Protein AF-A0A0F9IVA6-F1 (afdb_monomer_lite)

Organism: NCBI:txid412755

Sequence (179 aa):
ANTLALDGLGAANTMLDGDIFTVAGTNQVNPVHGGNTGQLRQFVVNANATASAGAIASLPCTPGTSPWAIYSEAAASKYLPYQNVNTIPANDADIVVAGTAGISARMNLAFHKDAFALVMVPLETPASYTWKATVNYKGFSIRVVRYVDGDEDRETIRFDILYAIKTINPTLACRIASA

Secondary structure (DSSP, 8-state):
--SEEE-SPPTT-EEPTT-EEEEEEEEEE-TTT--EEEEEEEEEE-S-EE-BTTBEEEE-EETTSTTS----SSTT-S-GGG--BSSPPPTT--EEESS-TT-----EEEE-TTSEEEEEEPPP--TT-SEEEEEEETTEEEEEEEEEETTTTEEEEEEE-EEEEEES-GGGEEEE---

Radius of gyration: 23.26 Å; chains: 1; bounding box: 64×32×58 Å

InterPro domains:
  IPR024659 Major capsid protein Gp5 [PF11651] (12-172)

Foldseek 3Di:
DQFDKDAQADAFDKDAFFWKKFWPPWFFADLQPQHGPVHTDIKGFHHMFTDHVRMGGGTHIVCRHPPRDAAEPPPPGPDPSRHTTPDPRDPPTDMDIPDDPPDDFDKDKDFDPLFKDKDWDADDDDPPFPDKDWDDDPNWIKIWTWDADPVPRDIDIDIDTDMDMDGPDNVGMDIDGDD

Structure (mmCIF, N/CA/C/O backbone):
data_AF-A0A0F9IVA6-F1
#
_entry.id   AF-A0A0F9IVA6-F1
#
loop_
_atom_site.group_PDB
_atom_site.id
_atom_site.type_symbol
_atom_site.label_atom_id
_atom_site.label_alt_id
_atom_site.label_comp_id
_atom_site.label_asym_id
_atom_site.label_entity_id
_atom_site.label_seq_id
_atom_site.pdbx_PDB_ins_code
_atom_site.Cartn_x
_atom_site.Cartn_y
_atom_site.Cartn_z
_atom_site.occupancy
_atom_site.B_iso_or_equiv
_atom_site.auth_seq_id
_atom_site.auth_comp_id
_atom_site.auth_asym_id
_atom_site.auth_atom_id
_atom_site.pdbx_PDB_model_num
ATOM 1 N N . ALA A 1 1 ? -17.484 8.434 10.278 1.00 49.59 1 ALA A N 1
ATOM 2 C CA . ALA A 1 1 ? -16.256 9.216 10.514 1.00 49.59 1 ALA A CA 1
ATOM 3 C C . ALA A 1 1 ? -15.284 8.917 9.378 1.00 49.59 1 ALA A C 1
ATOM 5 O O . ALA A 1 1 ? -15.204 7.759 8.987 1.00 49.59 1 ALA A O 1
ATOM 6 N N . ASN A 1 2 ? -14.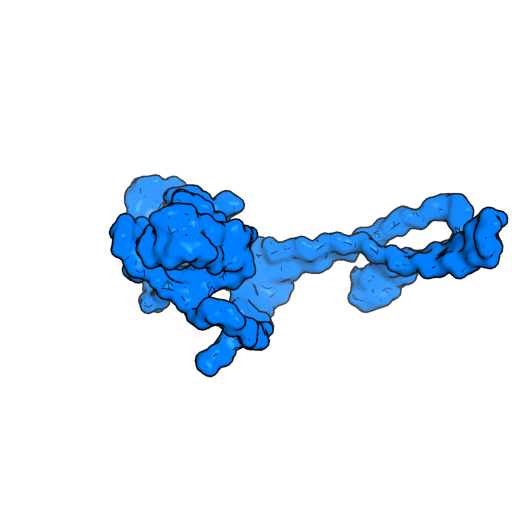637 9.938 8.804 1.00 61.06 2 ASN A N 1
ATOM 7 C CA . ASN A 1 2 ? -13.694 9.774 7.682 1.00 61.06 2 ASN A CA 1
ATOM 8 C C . ASN A 1 2 ? -12.236 9.576 8.146 1.00 61.06 2 ASN A C 1
ATOM 10 O O . ASN A 1 2 ? -11.354 9.427 7.308 1.00 61.06 2 ASN A O 1
ATOM 14 N N . THR A 1 3 ? -12.005 9.603 9.460 1.00 71.38 3 THR A N 1
ATOM 15 C CA . THR A 1 3 ? -10.772 9.252 10.176 1.00 71.38 3 THR A CA 1
ATOM 16 C C . THR A 1 3 ? -11.144 8.914 11.627 1.00 71.38 3 THR A C 1
ATOM 18 O O . THR A 1 3 ? -12.246 9.253 12.073 1.00 71.38 3 THR A O 1
ATOM 21 N N . LEU A 1 4 ? -10.268 8.208 12.346 1.00 87.50 4 LEU A N 1
ATOM 22 C CA . LEU A 1 4 ? -10.419 7.928 13.780 1.00 87.50 4 LEU A CA 1
ATOM 23 C C . LEU A 1 4 ? -9.497 8.851 14.579 1.00 87.50 4 LEU A C 1
ATOM 25 O O . LEU A 1 4 ? -8.360 9.066 14.171 1.00 87.50 4 LEU A O 1
ATOM 29 N N . ALA A 1 5 ? -9.975 9.389 15.698 1.00 91.31 5 ALA A N 1
ATOM 30 C CA . ALA A 1 5 ? -9.133 10.090 16.662 1.00 91.31 5 ALA A CA 1
ATOM 31 C C . ALA A 1 5 ? -8.733 9.109 17.767 1.00 91.31 5 ALA A C 1
ATOM 33 O O . ALA A 1 5 ? -9.567 8.318 18.203 1.00 91.31 5 ALA A O 1
ATOM 34 N N . LEU A 1 6 ? -7.469 9.150 18.181 1.00 91.75 6 LEU A N 1
ATOM 35 C CA . LEU A 1 6 ? -6.943 8.354 19.286 1.00 91.75 6 LEU A CA 1
ATOM 36 C C . LEU A 1 6 ? -6.492 9.279 20.412 1.00 91.75 6 LEU A C 1
ATOM 38 O O . LEU A 1 6 ? -5.868 10.306 20.144 1.00 91.75 6 LEU A O 1
ATOM 42 N N . ASP A 1 7 ? -6.723 8.884 21.654 1.00 90.69 7 ASP A N 1
ATOM 43 C CA . ASP A 1 7 ? -6.156 9.501 22.848 1.00 90.69 7 ASP A CA 1
ATOM 44 C C . ASP A 1 7 ? -5.524 8.432 23.756 1.00 90.69 7 ASP A C 1
ATOM 46 O O . ASP A 1 7 ? -5.328 7.287 23.343 1.00 90.69 7 ASP A O 1
ATOM 50 N N . GLY A 1 8 ? -5.083 8.826 24.953 1.00 87.56 8 GLY A N 1
ATOM 51 C CA . GLY A 1 8 ? -4.477 7.902 25.918 1.00 87.56 8 GLY A CA 1
ATOM 52 C C . GLY A 1 8 ? -3.117 7.330 25.496 1.00 87.56 8 GLY A C 1
ATOM 53 O O . GLY A 1 8 ? -2.584 6.438 26.157 1.00 87.56 8 GLY A O 1
ATOM 54 N N . LEU A 1 9 ? -2.522 7.843 24.416 1.00 86.25 9 LEU A N 1
ATOM 55 C CA . LEU A 1 9 ? -1.192 7.456 23.957 1.00 86.25 9 LEU A CA 1
ATOM 56 C C . LEU A 1 9 ? -0.121 8.149 24.813 1.00 86.25 9 LEU A C 1
ATOM 58 O O . LEU A 1 9 ? -0.298 9.272 25.287 1.00 86.25 9 LEU A O 1
ATOM 62 N N . GLY A 1 10 ? 1.043 7.515 24.968 1.00 84.06 10 GLY A N 1
ATOM 63 C CA . GLY A 1 10 ? 2.226 8.205 25.487 1.00 84.06 10 GLY A CA 1
ATOM 64 C C . GLY A 1 10 ? 2.617 9.376 24.577 1.00 84.06 10 GLY A C 1
ATOM 65 O O . GLY A 1 10 ? 2.453 9.308 23.356 1.00 84.06 10 GLY A O 1
ATOM 66 N N . ALA A 1 11 ? 3.138 10.464 25.152 1.00 80.50 11 ALA A N 1
ATOM 67 C CA . ALA A 1 11 ? 3.625 11.589 24.356 1.00 80.50 11 ALA A CA 1
ATOM 68 C C . ALA A 1 11 ? 4.701 11.117 23.359 1.00 80.50 11 ALA A C 1
ATOM 70 O O . ALA A 1 11 ? 5.596 10.363 23.732 1.00 80.50 11 ALA A O 1
ATOM 71 N N . ALA A 1 12 ? 4.602 11.565 22.102 1.00 86.12 12 ALA A N 1
ATOM 72 C CA . ALA A 1 12 ? 5.467 11.166 20.986 1.00 86.12 12 ALA A CA 1
ATOM 73 C C . ALA A 1 12 ? 5.378 9.689 20.542 1.00 86.12 12 ALA A C 1
ATOM 75 O O . ALA A 1 12 ? 6.112 9.285 19.634 1.00 86.12 12 ALA A O 1
ATOM 76 N N . ASN A 1 13 ? 4.450 8.890 21.085 1.00 90.81 13 ASN A N 1
ATOM 77 C CA . ASN A 1 13 ? 4.164 7.574 20.515 1.00 90.81 13 ASN A CA 1
ATOM 78 C C . ASN A 1 13 ? 3.663 7.732 19.078 1.00 90.81 13 ASN A C 1
ATOM 80 O O . ASN A 1 13 ? 2.865 8.619 18.774 1.00 90.81 13 ASN A O 1
ATOM 84 N N . THR A 1 14 ? 4.145 6.868 18.191 1.00 92.56 14 THR A N 1
ATOM 85 C CA . THR A 1 14 ? 3.841 6.933 16.761 1.00 92.56 14 THR A CA 1
ATOM 86 C C . THR A 1 14 ? 3.207 5.626 16.316 1.00 92.56 14 THR A C 1
ATOM 88 O O . THR A 1 14 ? 3.767 4.564 16.567 1.00 92.56 14 THR A O 1
ATOM 91 N N . MET A 1 15 ? 2.061 5.728 15.648 1.00 93.00 15 MET A N 1
ATOM 92 C CA . MET A 1 15 ? 1.483 4.650 14.848 1.00 93.00 15 MET A CA 1
ATOM 93 C C . MET A 1 15 ? 2.120 4.723 13.463 1.00 93.00 15 MET A C 1
ATOM 95 O O . MET A 1 15 ? 2.093 5.785 12.835 1.00 93.00 15 MET A O 1
ATOM 99 N N . LEU A 1 16 ? 2.731 3.640 13.001 1.00 93.06 16 LEU A N 1
ATOM 100 C CA . LEU A 1 16 ? 3.407 3.576 11.710 1.00 93.06 16 LEU A CA 1
ATOM 101 C C . LEU A 1 16 ? 2.466 3.059 10.620 1.00 93.06 16 LEU A C 1
ATOM 103 O O . LEU A 1 16 ? 1.500 2.344 10.886 1.00 93.06 16 LEU A O 1
ATOM 107 N N . ASP A 1 17 ? 2.759 3.420 9.371 1.00 93.19 17 ASP A N 1
ATOM 108 C CA . ASP A 1 17 ? 2.071 2.852 8.214 1.00 93.19 17 ASP A CA 1
ATOM 109 C C . ASP A 1 17 ? 2.158 1.318 8.223 1.00 93.19 17 ASP A C 1
ATOM 111 O O . ASP A 1 17 ? 3.223 0.727 8.413 1.00 93.19 17 ASP A O 1
ATOM 115 N N . GLY A 1 18 ? 1.012 0.670 8.028 1.00 91.38 18 GLY A N 1
ATOM 116 C CA . GLY A 1 18 ? 0.881 -0.777 8.091 1.00 91.38 18 GLY A CA 1
ATOM 117 C C . GLY A 1 18 ? 0.656 -1.359 9.488 1.00 91.38 18 GLY A C 1
ATOM 118 O O . GLY A 1 18 ? 0.408 -2.569 9.560 1.00 91.38 18 GLY A O 1
ATOM 119 N N . ASP A 1 19 ? 0.670 -0.576 10.571 1.00 92.81 19 ASP A N 1
ATOM 120 C CA . ASP A 1 19 ? 0.267 -1.074 11.893 1.00 92.81 19 ASP A CA 1
ATOM 121 C C . ASP A 1 19 ? -1.197 -1.533 11.867 1.00 92.81 19 ASP A C 1
ATOM 123 O O . ASP A 1 19 ? -2.048 -0.939 11.196 1.00 92.81 19 ASP A O 1
ATOM 127 N N . ILE A 1 20 ? -1.490 -2.630 12.571 1.00 93.12 20 ILE A N 1
ATOM 128 C CA . ILE A 1 20 ? -2.847 -3.178 12.687 1.00 93.12 20 ILE A CA 1
ATOM 129 C C . ILE A 1 20 ? -3.361 -2.896 14.086 1.00 93.12 20 ILE A C 1
ATOM 131 O O . ILE A 1 20 ? -2.663 -3.163 15.057 1.00 93.12 20 ILE A O 1
ATOM 135 N N . PHE A 1 21 ? -4.602 -2.444 14.206 1.00 94.00 21 PHE A N 1
ATOM 136 C CA . PHE A 1 21 ? -5.274 -2.332 15.494 1.00 94.00 21 PHE A CA 1
ATOM 137 C C . PHE A 1 21 ? -6.729 -2.783 15.410 1.00 94.00 21 PHE A C 1
ATOM 139 O O . PHE A 1 21 ? -7.297 -2.948 14.330 1.00 94.00 21 PHE A O 1
ATOM 146 N N . THR A 1 22 ? -7.330 -3.006 16.570 1.00 95.62 22 THR A N 1
ATOM 147 C CA . THR A 1 22 ? -8.749 -3.328 16.731 1.00 95.62 22 THR A CA 1
ATOM 148 C C . THR A 1 22 ? -9.370 -2.369 17.734 1.00 95.62 22 THR A C 1
ATOM 150 O O . THR A 1 22 ? -8.672 -1.871 18.616 1.00 95.62 22 THR A O 1
ATOM 153 N N . VAL A 1 23 ? -10.669 -2.106 17.587 1.00 94.75 23 VAL A N 1
ATOM 154 C CA . VAL A 1 23 ? -11.442 -1.253 18.499 1.00 94.75 23 VAL A CA 1
ATOM 155 C C . VAL A 1 23 ? -12.478 -2.115 19.208 1.00 94.75 23 VAL A C 1
ATOM 157 O O . VAL A 1 23 ? -13.236 -2.827 18.542 1.00 94.75 23 VAL A O 1
ATOM 160 N N . ALA A 1 24 ? -12.540 -2.047 20.536 1.00 94.81 24 ALA A N 1
ATOM 161 C CA . ALA A 1 24 ? -13.487 -2.809 21.338 1.00 94.81 24 ALA A CA 1
ATOM 162 C C . ALA A 1 24 ? -14.939 -2.599 20.870 1.00 94.81 24 ALA A C 1
ATOM 164 O O . ALA A 1 24 ? -15.361 -1.500 20.507 1.00 94.81 24 ALA A O 1
ATOM 165 N N . GLY A 1 25 ? -15.708 -3.690 20.824 1.00 91.69 25 GLY A N 1
ATOM 166 C CA . GLY A 1 25 ? -17.113 -3.681 20.402 1.00 91.69 25 GLY A CA 1
ATOM 167 C C . GLY A 1 25 ? -17.354 -3.503 18.896 1.00 91.69 25 GLY A C 1
ATOM 168 O O . GLY A 1 25 ? -18.484 -3.708 18.455 1.00 91.69 25 GLY A O 1
ATOM 169 N N . THR A 1 26 ? -16.321 -3.189 18.105 1.00 92.81 26 THR A N 1
ATOM 170 C CA . THR A 1 26 ? -16.417 -3.022 16.648 1.00 92.81 26 THR A CA 1
ATOM 171 C C . THR A 1 26 ? -16.006 -4.314 15.948 1.00 92.81 26 THR A C 1
ATOM 173 O O . THR A 1 26 ? -14.829 -4.564 15.690 1.00 92.81 26 THR A O 1
ATOM 176 N N . ASN A 1 27 ? -16.983 -5.154 15.632 1.00 94.19 27 ASN A N 1
ATOM 177 C CA . ASN A 1 27 ? -16.780 -6.431 14.961 1.00 94.19 27 ASN A CA 1
ATOM 178 C C . ASN A 1 27 ? -16.882 -6.314 13.443 1.00 94.19 27 ASN A C 1
ATOM 180 O O . ASN A 1 27 ? -17.626 -5.492 12.906 1.00 94.19 27 ASN A O 1
ATOM 184 N N . GLN A 1 28 ? -16.166 -7.188 12.743 1.00 92.25 28 GLN A N 1
ATOM 185 C CA . GLN A 1 28 ? -16.341 -7.383 11.315 1.00 92.25 28 GLN A CA 1
ATOM 186 C C . GLN A 1 28 ? -17.701 -8.032 11.025 1.00 92.25 28 GLN A C 1
ATOM 188 O O . GLN A 1 28 ? -18.221 -8.837 11.799 1.00 92.25 28 GLN A O 1
ATOM 193 N N . VAL A 1 29 ? -18.271 -7.693 9.872 1.00 91.25 29 VAL A N 1
ATOM 194 C CA . VAL A 1 29 ? -19.479 -8.339 9.354 1.00 91.25 29 VAL A CA 1
ATOM 195 C C . VAL A 1 29 ? -19.186 -9.132 8.094 1.00 91.25 29 VAL A C 1
ATOM 197 O O . VAL A 1 29 ? -18.213 -8.867 7.380 1.00 91.25 29 VAL A O 1
ATOM 200 N N . ASN A 1 30 ? -20.049 -10.102 7.808 1.00 88.44 30 ASN A N 1
ATOM 201 C CA . ASN A 1 30 ? -20.045 -10.771 6.522 1.00 88.44 30 ASN A CA 1
ATOM 202 C C . ASN A 1 30 ? -20.476 -9.775 5.428 1.00 88.44 30 ASN A C 1
ATOM 204 O O . ASN A 1 30 ? -21.575 -9.226 5.518 1.00 88.44 30 ASN A O 1
ATOM 208 N N . PRO A 1 31 ? -19.671 -9.575 4.374 1.00 82.25 31 PRO A N 1
ATOM 209 C CA . PRO A 1 31 ? -19.984 -8.623 3.311 1.00 82.25 31 PRO A CA 1
ATOM 210 C C . PRO A 1 31 ? -21.233 -8.977 2.485 1.00 82.25 31 PRO A C 1
ATOM 212 O O . PRO A 1 31 ? -21.747 -8.112 1.789 1.00 82.25 31 PRO A O 1
ATOM 215 N N . VAL A 1 32 ? -21.724 -10.223 2.531 1.00 84.44 32 VAL A N 1
ATOM 216 C CA . VAL A 1 32 ? -22.913 -10.656 1.772 1.00 84.44 32 VAL A CA 1
ATOM 217 C C . VAL A 1 32 ? -24.205 -10.425 2.553 1.00 84.44 32 VAL A C 1
ATOM 219 O O . VAL A 1 32 ? -25.175 -9.923 1.999 1.00 84.44 32 VAL A O 1
ATOM 222 N N . HIS A 1 33 ? -24.234 -10.814 3.831 1.00 84.44 33 HIS A N 1
ATOM 223 C CA . HIS A 1 33 ? -25.462 -10.816 4.639 1.00 84.44 33 HIS A CA 1
ATOM 224 C C . HIS A 1 33 ? -25.448 -9.827 5.815 1.00 84.44 33 HIS A C 1
ATOM 226 O O . HIS A 1 33 ? -26.400 -9.806 6.588 1.00 84.44 33 HIS A O 1
ATOM 232 N N . GLY A 1 34 ? -24.368 -9.062 6.013 1.00 84.12 34 GLY A N 1
ATOM 233 C CA . GLY A 1 34 ? -24.247 -8.039 7.065 1.00 84.12 34 GLY A CA 1
ATOM 234 C C . GLY A 1 34 ? -24.162 -8.573 8.500 1.00 84.12 34 GLY A C 1
ATOM 235 O O . GLY A 1 34 ? -24.030 -7.805 9.447 1.00 84.12 34 GLY A O 1
ATOM 236 N N . GLY A 1 35 ? -24.204 -9.892 8.690 1.00 88.75 35 GLY A N 1
ATOM 237 C CA . GLY A 1 35 ? -24.201 -10.494 10.020 1.00 88.75 35 GLY A CA 1
ATOM 238 C C . GLY A 1 35 ? -22.823 -10.427 10.670 1.00 88.75 35 GLY A C 1
ATOM 239 O O . GLY A 1 35 ? -21.801 -10.621 10.008 1.00 88.75 35 GLY A O 1
ATOM 240 N N . ASN A 1 36 ? -22.815 -10.168 11.974 1.00 91.38 36 ASN A N 1
ATOM 241 C CA . ASN A 1 36 ? -21.611 -10.125 12.795 1.00 91.38 36 ASN A CA 1
ATOM 242 C C . ASN A 1 36 ? -20.853 -11.466 12.739 1.00 91.38 36 ASN A C 1
ATOM 244 O O . ASN A 1 36 ? -21.448 -12.521 12.954 1.00 91.38 36 ASN A O 1
ATOM 248 N N . THR A 1 37 ? -19.544 -11.426 12.479 1.00 91.75 37 THR A N 1
ATOM 249 C CA . THR A 1 37 ? -18.689 -12.624 12.460 1.00 91.75 37 THR A CA 1
ATOM 250 C C . THR A 1 37 ? -18.208 -13.047 13.851 1.00 91.75 37 THR A C 1
ATOM 252 O O . THR A 1 37 ? -17.627 -14.119 13.995 1.00 91.75 37 THR A O 1
ATOM 255 N N . GLY A 1 38 ? -18.419 -12.213 14.875 1.00 93.19 38 GLY A N 1
ATOM 256 C CA . GLY A 1 38 ? -17.929 -12.427 16.239 1.00 93.19 38 GLY A CA 1
ATOM 257 C C . GLY A 1 38 ? -16.449 -12.081 16.434 1.00 93.19 38 GLY A C 1
ATOM 258 O O . GLY A 1 38 ? -15.926 -12.249 17.531 1.00 93.19 38 GLY A O 1
ATOM 259 N N . GLN A 1 39 ? -15.772 -11.592 15.392 1.00 93.06 39 GLN A N 1
ATOM 260 C CA . GLN A 1 39 ? -14.374 -11.173 15.445 1.00 93.06 39 GLN A CA 1
ATOM 261 C C . GLN A 1 39 ? -14.271 -9.652 15.362 1.00 93.06 39 GLN A C 1
ATOM 263 O O . GLN A 1 39 ? -14.933 -9.032 14.526 1.00 93.06 39 GLN A O 1
ATOM 268 N N . LEU A 1 40 ? -13.397 -9.061 16.182 1.00 95.12 40 LEU A N 1
ATOM 269 C CA . LEU A 1 40 ? -13.094 -7.634 16.105 1.00 95.12 40 LEU A CA 1
ATOM 270 C C . LEU A 1 40 ? -12.561 -7.279 14.716 1.00 95.12 40 LEU A C 1
ATOM 272 O O . LEU A 1 40 ? -11.743 -7.992 14.130 1.00 95.12 40 LEU A O 1
ATOM 276 N N . ARG A 1 41 ? -13.024 -6.148 14.191 1.00 93.12 41 ARG A N 1
ATOM 277 C CA . ARG A 1 41 ? -12.562 -5.614 12.917 1.00 93.12 41 ARG A CA 1
ATOM 278 C C . ARG A 1 41 ? -11.110 -5.167 13.055 1.00 93.12 41 ARG A C 1
ATOM 280 O O . ARG A 1 41 ? -10.791 -4.349 13.913 1.00 93.12 41 ARG A O 1
ATOM 287 N N . GLN A 1 42 ? -10.256 -5.655 12.161 1.00 93.62 42 GLN A N 1
ATOM 288 C CA . GLN A 1 42 ? -8.896 -5.146 12.015 1.00 93.62 42 GLN A CA 1
ATOM 289 C C . GLN A 1 42 ? -8.881 -3.881 11.153 1.00 93.62 42 GLN A C 1
ATOM 291 O O . GLN A 1 42 ? -9.465 -3.841 10.066 1.00 93.62 42 GLN A O 1
ATOM 296 N N . PHE A 1 43 ? -8.183 -2.867 11.647 1.00 93.31 43 PHE A N 1
ATOM 297 C CA . PHE A 1 43 ? -7.904 -1.605 10.979 1.00 93.31 43 PHE A CA 1
ATOM 298 C C . PHE A 1 43 ? -6.420 -1.542 10.644 1.00 93.31 43 PHE A C 1
ATOM 300 O O . PHE A 1 43 ? -5.594 -1.950 11.455 1.00 93.31 43 PHE A O 1
ATOM 307 N N . VAL A 1 44 ? -6.083 -1.032 9.461 1.00 92.75 44 VAL A N 1
ATOM 308 C CA . VAL A 1 44 ? -4.692 -0.852 9.024 1.00 92.75 44 VAL A CA 1
ATOM 309 C C . VAL A 1 44 ? -4.392 0.634 8.921 1.00 92.75 44 VAL A C 1
ATOM 311 O O . VAL A 1 44 ? -5.122 1.349 8.237 1.00 92.75 44 VAL A O 1
ATOM 314 N N . VAL A 1 45 ? -3.339 1.100 9.585 1.00 94.06 45 VAL A N 1
ATOM 315 C CA . VAL A 1 45 ? -2.839 2.475 9.457 1.00 94.06 45 VAL A CA 1
ATOM 316 C C . VAL A 1 45 ? -2.281 2.685 8.048 1.00 94.06 45 VAL A C 1
ATOM 318 O O . VAL A 1 45 ? -1.627 1.794 7.520 1.00 94.06 45 VAL A O 1
ATOM 321 N N . ASN A 1 46 ? -2.564 3.836 7.432 1.00 91.50 46 ASN A N 1
ATOM 322 C CA . ASN A 1 46 ? -2.171 4.153 6.049 1.00 91.50 46 ASN A CA 1
ATOM 323 C C . ASN A 1 46 ? -1.014 5.157 5.930 1.00 91.50 46 ASN A C 1
ATOM 325 O O . ASN A 1 46 ? -0.547 5.423 4.824 1.00 91.50 46 ASN A O 1
ATOM 329 N N . ALA A 1 47 ? -0.639 5.811 7.028 1.00 92.56 47 ALA A N 1
ATOM 330 C CA . ALA A 1 47 ? 0.48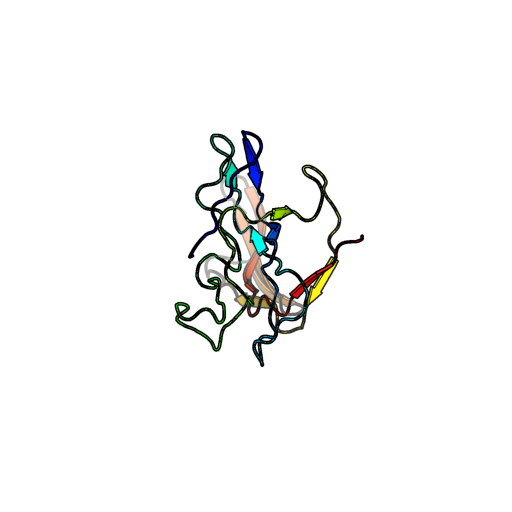3 6.738 7.085 1.00 92.56 47 ALA A CA 1
ATOM 331 C C . ALA A 1 47 ? 0.915 6.933 8.540 1.00 92.56 47 ALA A C 1
ATOM 333 O O . ALA A 1 47 ? 0.085 6.860 9.447 1.00 92.56 47 ALA A O 1
ATOM 334 N N . ASN A 1 48 ? 2.197 7.238 8.746 1.00 94.00 48 ASN A N 1
ATOM 335 C CA . ASN A 1 48 ? 2.736 7.507 10.076 1.00 94.00 48 ASN A CA 1
ATOM 336 C C . ASN A 1 48 ? 1.982 8.663 10.753 1.00 94.00 48 ASN A C 1
ATOM 338 O O . ASN A 1 48 ? 1.823 9.735 10.165 1.00 94.00 48 ASN A O 1
ATOM 342 N N . ALA A 1 49 ? 1.573 8.463 12.003 1.00 93.75 49 ALA A N 1
ATOM 343 C CA . ALA A 1 49 ? 0.899 9.464 12.816 1.00 93.75 49 ALA A CA 1
ATOM 344 C C . ALA A 1 49 ? 1.477 9.466 14.234 1.00 93.75 49 ALA A C 1
ATOM 346 O O . ALA A 1 49 ? 1.442 8.455 14.936 1.00 93.75 49 ALA A O 1
ATOM 347 N N . THR A 1 50 ? 2.005 10.613 14.656 1.00 93.94 50 THR A N 1
ATOM 348 C CA . THR A 1 50 ? 2.620 10.794 15.976 1.00 93.94 50 THR A CA 1
ATOM 349 C C . THR A 1 50 ? 1.667 11.526 16.910 1.00 93.94 50 THR A C 1
ATOM 351 O O . THR A 1 50 ? 1.066 12.533 16.535 1.00 93.94 50 THR A O 1
ATOM 354 N N . ALA A 1 51 ? 1.547 11.031 18.139 1.00 93.75 51 ALA A N 1
ATOM 355 C CA . ALA A 1 51 ? 0.729 11.641 19.170 1.00 93.75 51 ALA A CA 1
ATOM 356 C C . ALA A 1 51 ? 1.310 12.990 19.621 1.00 93.75 51 ALA A C 1
ATOM 358 O O . ALA A 1 51 ? 2.475 13.088 20.017 1.00 93.75 51 ALA A O 1
ATOM 359 N N . SER A 1 52 ? 0.460 14.014 19.635 1.00 92.12 52 SER A N 1
ATOM 360 C CA . SER A 1 52 ? 0.724 15.318 20.241 1.00 92.12 52 SER A CA 1
ATOM 361 C C . SER A 1 52 ? -0.076 15.426 21.533 1.00 92.12 52 SER A C 1
ATOM 363 O O . SER A 1 52 ? -1.282 15.199 21.526 1.00 92.12 52 SER A O 1
ATOM 365 N N . ALA A 1 53 ? 0.588 15.744 22.648 1.00 90.75 53 ALA A N 1
ATOM 366 C CA . ALA A 1 53 ? -0.031 15.774 23.980 1.00 90.75 53 ALA A CA 1
ATOM 367 C C . ALA A 1 53 ? -0.819 14.488 24.331 1.00 90.75 53 ALA A C 1
ATOM 369 O O . ALA A 1 53 ? -1.845 14.540 24.999 1.00 90.75 53 ALA A O 1
ATOM 370 N N . GLY A 1 54 ? -0.335 13.333 23.858 1.00 90.50 54 GLY A N 1
ATOM 371 C CA . GLY A 1 54 ? -0.949 12.024 24.102 1.00 90.50 54 GLY A CA 1
ATOM 372 C C . GLY A 1 54 ? -2.143 11.677 23.207 1.00 90.50 54 GLY A C 1
ATOM 373 O O . GLY A 1 54 ? -2.803 10.669 23.444 1.00 90.50 54 GLY A O 1
ATOM 374 N N . ALA A 1 55 ? -2.408 12.467 22.160 1.00 92.31 55 ALA A N 1
ATOM 375 C CA . ALA A 1 55 ? -3.498 12.216 21.222 1.00 92.31 55 ALA A CA 1
ATOM 376 C C . ALA A 1 55 ? -3.064 12.308 19.751 1.00 92.31 55 ALA A C 1
ATOM 378 O O . ALA A 1 55 ? -2.233 13.133 19.365 1.00 92.31 55 ALA A O 1
ATOM 379 N N . ILE A 1 56 ? -3.678 11.480 18.907 1.00 93.38 56 ILE A N 1
ATOM 380 C CA . ILE A 1 56 ? -3.664 11.591 17.448 1.00 93.38 56 ILE A CA 1
ATOM 381 C C . ILE A 1 56 ? -5.052 12.070 17.030 1.00 93.38 56 ILE A C 1
ATOM 383 O O . ILE A 1 56 ? -6.007 11.300 17.012 1.00 93.38 56 ILE A O 1
ATOM 387 N N . ALA A 1 57 ? -5.168 13.345 16.662 1.00 91.06 57 ALA A N 1
ATOM 388 C CA . ALA A 1 57 ? -6.459 13.946 16.317 1.00 91.06 57 ALA A CA 1
ATOM 389 C C . ALA A 1 57 ? -7.123 13.317 15.077 1.00 91.06 57 ALA A C 1
ATOM 391 O O . ALA A 1 57 ? -8.341 13.361 14.932 1.00 91.06 57 ALA A O 1
ATOM 392 N N . SER A 1 58 ? -6.326 12.764 14.159 1.00 90.50 58 SER A N 1
ATOM 393 C CA . SER A 1 58 ? -6.819 12.161 12.923 1.00 90.50 58 SER A CA 1
ATOM 394 C C . SER A 1 58 ? -5.845 11.098 12.425 1.00 90.50 58 SER A C 1
ATOM 396 O O . SER A 1 58 ? -4.825 11.418 11.817 1.00 90.50 58 SER A O 1
ATOM 398 N N . LEU A 1 59 ? -6.169 9.831 12.671 1.00 92.31 59 LEU A N 1
ATOM 399 C CA . LEU A 1 59 ? -5.420 8.672 12.207 1.00 92.31 59 LEU A CA 1
ATOM 400 C C . LEU A 1 59 ? -5.943 8.221 10.832 1.00 92.31 59 LEU A C 1
ATOM 402 O O . LEU A 1 59 ? -7.097 7.777 10.730 1.00 92.31 59 LEU A O 1
ATOM 406 N N . PRO A 1 60 ? -5.122 8.293 9.769 1.00 91.94 60 PRO A N 1
ATOM 407 C CA . PRO A 1 60 ? -5.472 7.711 8.483 1.00 91.94 60 PRO A CA 1
ATOM 408 C C . PRO A 1 60 ? -5.414 6.184 8.588 1.00 91.94 60 PRO A C 1
ATOM 410 O O . PRO A 1 60 ? -4.352 5.602 8.807 1.00 91.94 60 PRO A O 1
ATOM 413 N N . CYS A 1 61 ? -6.562 5.529 8.434 1.00 91.62 61 CYS A N 1
ATOM 414 C CA . CYS A 1 61 ? -6.667 4.073 8.498 1.00 91.62 61 CYS A CA 1
ATOM 415 C C . CYS A 1 61 ? -7.694 3.513 7.506 1.00 91.62 61 CYS A C 1
ATOM 417 O O . CYS A 1 61 ? -8.549 4.234 6.987 1.00 91.62 61 CYS A O 1
ATOM 419 N N . THR A 1 62 ? -7.595 2.215 7.227 1.00 89.88 62 THR A N 1
ATOM 420 C CA . THR A 1 62 ? -8.508 1.462 6.368 1.00 89.88 62 THR A CA 1
ATOM 421 C C . THR A 1 62 ? -9.142 0.326 7.178 1.00 89.88 62 THR A C 1
ATOM 423 O O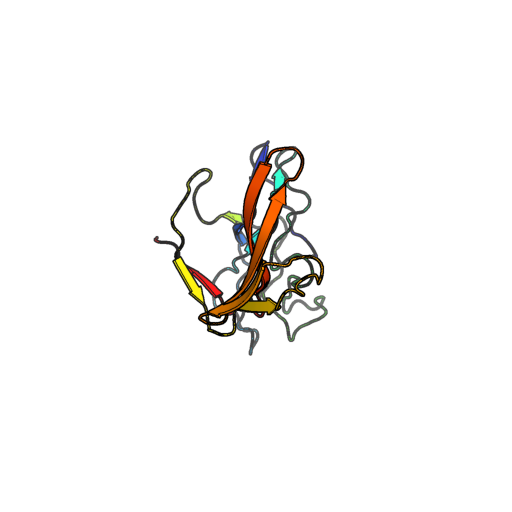 . THR A 1 62 ? -8.402 -0.513 7.697 1.00 89.88 62 THR A O 1
ATOM 426 N N . PRO A 1 63 ? -10.484 0.234 7.258 1.00 86.81 63 PRO A N 1
ATOM 427 C CA . PRO A 1 63 ? -11.461 1.245 6.835 1.00 86.81 63 PRO A CA 1
ATOM 428 C C . PRO A 1 63 ? -11.421 2.493 7.739 1.00 86.81 63 PRO A C 1
ATOM 430 O O . PRO A 1 63 ? -11.159 2.390 8.928 1.00 86.81 63 PRO A O 1
ATOM 433 N N . GLY A 1 64 ? -11.704 3.670 7.193 1.00 83.31 64 GLY A N 1
ATOM 434 C CA . GLY A 1 64 ? -11.610 4.950 7.899 1.00 83.31 64 GLY A CA 1
ATOM 435 C C . GLY A 1 64 ? -11.525 6.094 6.906 1.00 83.31 64 GLY A C 1
ATOM 436 O O . GLY A 1 64 ? -12.426 6.922 6.846 1.00 83.31 64 GLY A O 1
ATOM 437 N N . THR A 1 65 ? -10.498 6.055 6.062 1.00 82.75 65 THR A N 1
ATOM 438 C CA . THR A 1 65 ? -10.177 7.064 5.050 1.00 82.75 65 THR A CA 1
ATOM 439 C C . THR A 1 65 ? -10.767 6.708 3.680 1.00 82.75 65 THR A C 1
ATOM 441 O O . THR A 1 65 ? -10.881 5.537 3.314 1.00 82.75 65 THR A O 1
ATOM 444 N N . SER A 1 66 ? -11.118 7.726 2.885 1.00 71.50 66 SER A N 1
ATOM 445 C CA . SER A 1 66 ? -11.574 7.561 1.494 1.00 71.50 66 SER A CA 1
ATOM 446 C C . SER A 1 66 ? -10.604 6.692 0.666 1.00 71.50 66 SER A C 1
ATOM 448 O O . SER A 1 66 ? -9.393 6.899 0.763 1.00 71.50 66 SER A O 1
ATOM 450 N N . PRO A 1 67 ? -11.093 5.746 -0.166 1.00 71.31 67 PRO A N 1
ATOM 451 C CA . PRO A 1 67 ? -12.501 5.500 -0.512 1.00 71.31 67 PRO A CA 1
ATOM 452 C C . PRO A 1 67 ? -13.251 4.561 0.453 1.00 71.31 67 PRO A C 1
ATOM 454 O O . PRO A 1 67 ? -14.446 4.338 0.275 1.00 71.31 67 PRO A O 1
ATOM 457 N N . TRP A 1 68 ? -12.585 4.009 1.470 1.00 77.81 68 TRP A N 1
ATOM 458 C CA . TRP A 1 68 ? -13.113 2.943 2.326 1.00 77.81 68 TRP A CA 1
ATOM 459 C C . TRP A 1 68 ? -13.528 3.479 3.700 1.00 77.81 68 TRP A C 1
ATOM 461 O O . TRP A 1 68 ? -12.824 3.279 4.687 1.00 77.81 68 TRP A O 1
ATOM 471 N N . ALA A 1 69 ? -14.671 4.161 3.789 1.00 84.19 69 ALA A N 1
ATOM 472 C CA . ALA A 1 69 ? -15.180 4.644 5.076 1.00 84.19 69 ALA A CA 1
ATOM 473 C C . ALA A 1 69 ? -15.705 3.501 5.971 1.00 84.19 69 ALA A C 1
ATOM 475 O O . ALA A 1 69 ? -15.916 2.370 5.528 1.00 84.19 69 ALA A O 1
ATOM 476 N N . ILE A 1 70 ? -15.920 3.797 7.253 1.00 87.12 70 ILE A N 1
ATOM 477 C CA . ILE A 1 70 ? -16.521 2.858 8.211 1.00 87.12 70 ILE A CA 1
ATOM 478 C C . ILE A 1 70 ? -18.044 2.877 8.030 1.00 87.12 70 ILE A C 1
ATOM 480 O O . ILE A 1 70 ? -18.671 3.934 8.150 1.00 87.12 70 ILE A O 1
ATOM 484 N N . TYR A 1 71 ? -18.630 1.712 7.752 1.00 86.12 71 TYR A N 1
ATOM 485 C CA . TYR A 1 71 ? -20.056 1.529 7.490 1.00 86.12 71 TYR A CA 1
ATOM 486 C C . TYR A 1 71 ? -20.639 0.491 8.445 1.00 86.12 71 TYR A C 1
ATOM 488 O O . TYR A 1 71 ? -20.171 -0.649 8.478 1.00 86.12 71 TYR A O 1
ATOM 496 N N . SER A 1 72 ? -21.683 0.871 9.177 1.00 83.94 72 SER A N 1
ATOM 497 C CA . SER A 1 72 ? -22.462 -0.026 10.029 1.00 83.94 72 SER A CA 1
ATOM 498 C C . SER A 1 72 ? -23.944 0.005 9.656 1.00 83.94 72 SER A C 1
ATOM 500 O O . SER A 1 72 ? -24.374 0.852 8.872 1.00 83.94 72 SER A O 1
ATOM 502 N N . GLU A 1 73 ? -24.730 -0.903 10.234 1.00 73.81 73 GLU A N 1
ATOM 503 C CA . GLU A 1 73 ? -26.196 -0.900 10.125 1.00 73.81 73 GLU A CA 1
ATOM 504 C C . GLU A 1 73 ? -26.870 0.254 10.888 1.00 73.81 73 GLU A C 1
ATOM 506 O O . GLU A 1 73 ? -28.088 0.421 10.821 1.00 73.81 73 GLU A O 1
ATOM 511 N N . ALA A 1 74 ? -26.098 1.075 11.610 1.00 66.00 74 ALA A N 1
ATOM 512 C CA . ALA A 1 74 ? -26.637 2.237 12.297 1.00 66.00 74 ALA A CA 1
ATOM 513 C C . ALA A 1 74 ? -27.316 3.179 11.286 1.00 66.00 74 ALA A C 1
ATOM 515 O O . ALA A 1 74 ? -26.747 3.517 10.247 1.00 66.00 74 ALA A O 1
ATOM 516 N N . ALA A 1 75 ? -28.523 3.643 11.623 1.00 53.53 75 ALA A N 1
ATOM 517 C CA . ALA A 1 75 ? -29.464 4.329 10.727 1.00 53.53 75 ALA A CA 1
ATOM 518 C C . ALA A 1 75 ? -28.930 5.584 9.994 1.00 53.53 75 ALA A C 1
ATOM 520 O O . ALA A 1 75 ? -29.584 6.086 9.083 1.00 53.53 75 ALA A O 1
ATOM 521 N N . ALA A 1 76 ? -27.755 6.099 10.369 1.00 57.91 76 ALA A N 1
ATOM 522 C CA . ALA A 1 76 ? -27.120 7.276 9.776 1.00 57.91 76 ALA A CA 1
ATOM 523 C C . ALA A 1 76 ? -26.053 6.958 8.701 1.00 57.91 76 ALA A C 1
ATOM 525 O O . ALA A 1 76 ? -25.541 7.878 8.059 1.00 57.91 76 ALA A O 1
ATOM 526 N N . SER A 1 77 ? -25.684 5.690 8.480 1.00 61.47 77 SER A N 1
ATOM 527 C CA . SER A 1 77 ? -24.694 5.319 7.460 1.00 61.47 77 SER A CA 1
ATOM 528 C C . SER A 1 77 ? -25.346 5.175 6.079 1.00 61.47 77 SER A C 1
ATOM 530 O O . SER A 1 77 ? -26.169 4.300 5.845 1.00 61.47 77 SER A O 1
ATOM 532 N N . LYS A 1 78 ? -24.927 6.020 5.124 1.00 59.03 78 LYS A N 1
ATOM 533 C CA . LYS A 1 78 ? -25.470 6.134 3.750 1.00 59.03 78 LYS A CA 1
ATOM 534 C C . LYS A 1 78 ? -25.482 4.823 2.928 1.00 59.03 78 LYS A C 1
ATOM 536 O O . LYS A 1 78 ? -26.126 4.788 1.883 1.00 59.03 78 LYS A O 1
ATOM 541 N N . TYR A 1 79 ? -24.789 3.762 3.359 1.00 67.19 79 TYR A N 1
ATOM 542 C CA . TYR A 1 79 ? -24.576 2.555 2.555 1.00 67.19 79 TYR A CA 1
ATOM 543 C C . TYR A 1 79 ? -24.651 1.238 3.350 1.00 67.19 79 TYR A C 1
ATOM 545 O O . TYR A 1 79 ? -23.629 0.619 3.643 1.00 67.19 79 TYR A O 1
ATOM 553 N N . LEU A 1 80 ? -25.872 0.764 3.612 1.00 68.75 80 LEU A N 1
ATOM 554 C CA . LEU A 1 80 ? -26.136 -0.584 4.145 1.00 68.75 80 LEU A CA 1
ATOM 555 C C . LEU A 1 80 ? -25.532 -1.727 3.291 1.00 68.75 80 LEU A C 1
ATOM 557 O O . LEU A 1 80 ? -24.948 -2.635 3.874 1.00 68.75 80 LEU A O 1
ATOM 561 N N . PRO A 1 81 ? -25.561 -1.698 1.938 1.00 75.31 81 PRO A N 1
ATOM 562 C CA . PRO A 1 81 ? -24.977 -2.779 1.129 1.00 75.31 81 PRO A CA 1
ATOM 563 C C . PRO A 1 81 ? -23.450 -2.915 1.229 1.00 75.31 81 PRO A C 1
ATOM 565 O O . PRO A 1 81 ? -22.901 -3.922 0.797 1.00 75.31 81 PRO A O 1
ATOM 568 N N . TYR A 1 82 ? -22.756 -1.904 1.765 1.00 80.12 82 TYR A N 1
ATOM 569 C CA . TYR A 1 82 ? -21.297 -1.896 1.927 1.00 80.12 82 TYR A CA 1
ATOM 570 C C . TYR A 1 82 ? -20.882 -1.948 3.402 1.00 80.12 82 TYR A C 1
ATOM 572 O O . TYR A 1 82 ? -19.772 -1.533 3.749 1.00 80.12 82 TYR A O 1
ATOM 580 N N . GLN A 1 83 ? -21.772 -2.438 4.271 1.00 86.31 83 GLN A N 1
ATOM 581 C CA . GLN A 1 83 ? -21.507 -2.591 5.693 1.00 86.31 83 GLN A CA 1
ATOM 582 C C . GLN A 1 83 ? -20.213 -3.375 5.921 1.00 86.31 83 GLN A C 1
ATOM 584 O O . GLN A 1 83 ? -19.978 -4.432 5.334 1.00 86.31 83 GLN A O 1
ATOM 589 N N . ASN A 1 84 ? -19.355 -2.837 6.781 1.00 87.56 84 ASN A N 1
ATOM 590 C CA . ASN A 1 84 ? -18.059 -3.422 7.083 1.00 87.56 84 ASN A CA 1
ATOM 591 C C . ASN A 1 84 ? -17.851 -3.643 8.590 1.00 87.56 84 ASN A C 1
ATOM 593 O O . ASN A 1 84 ? -17.055 -4.499 8.984 1.00 87.56 84 ASN A O 1
ATOM 597 N N . VAL A 1 85 ? -18.645 -2.999 9.437 1.00 90.44 85 VAL A N 1
ATOM 598 C CA . VAL A 1 85 ? -18.665 -3.248 10.878 1.00 90.44 85 VAL A CA 1
ATOM 599 C C . VAL A 1 85 ? -20.095 -3.406 11.394 1.00 90.44 85 VAL A C 1
ATOM 601 O O . VAL A 1 85 ? -21.044 -2.930 10.774 1.00 90.44 85 VAL A O 1
ATOM 604 N N . ASN A 1 86 ? -20.281 -4.100 12.515 1.00 89.56 86 ASN A N 1
ATOM 605 C CA . ASN A 1 86 ? -21.599 -4.242 13.150 1.00 89.56 86 ASN A CA 1
ATOM 606 C C . ASN A 1 86 ? -22.064 -2.903 13.748 1.00 89.56 86 ASN A C 1
ATOM 608 O O . ASN A 1 86 ? -23.197 -2.486 13.557 1.00 89.56 86 ASN A O 1
ATOM 612 N N . THR A 1 87 ? -21.160 -2.191 14.412 1.00 88.50 87 THR A N 1
ATOM 613 C CA . THR A 1 87 ? -21.394 -0.908 15.072 1.00 88.50 87 THR A CA 1
ATOM 614 C C . THR A 1 87 ? -20.266 0.051 14.719 1.00 88.50 87 THR A C 1
ATOM 616 O O . THR A 1 87 ? -19.162 -0.366 14.373 1.00 88.50 87 THR A O 1
ATOM 619 N N . ILE A 1 88 ? -20.539 1.356 14.754 1.00 87.94 88 ILE A N 1
ATOM 620 C CA . ILE A 1 88 ? -19.458 2.339 14.622 1.00 87.94 88 ILE A CA 1
ATOM 621 C C . ILE A 1 88 ? -18.591 2.319 15.892 1.00 87.94 88 ILE A C 1
ATOM 623 O O . ILE A 1 88 ? -19.152 2.131 16.975 1.00 87.94 88 ILE A O 1
ATOM 627 N N . PRO A 1 89 ? -17.267 2.548 15.783 1.00 90.06 89 PRO A N 1
ATOM 628 C CA . PRO A 1 89 ? -16.410 2.805 16.938 1.00 90.06 89 PRO A CA 1
ATOM 629 C C . PRO A 1 89 ? -17.030 3.849 17.871 1.00 90.06 89 PRO A C 1
ATOM 631 O O . PRO A 1 89 ? -17.370 4.949 17.427 1.00 90.06 89 PRO A O 1
ATOM 634 N N . ALA A 1 90 ? -17.223 3.483 19.138 1.00 89.38 90 ALA A N 1
ATOM 635 C CA . ALA A 1 90 ? -17.745 4.385 20.158 1.00 89.38 90 ALA A CA 1
ATOM 636 C C . ALA A 1 90 ? -16.654 5.356 20.637 1.00 89.38 90 ALA A C 1
ATOM 638 O O . ALA A 1 90 ? -15.463 5.091 20.472 1.00 89.38 90 ALA A O 1
ATOM 639 N N . ASN A 1 91 ? -17.069 6.471 21.244 1.00 88.75 91 ASN A N 1
ATOM 640 C CA . ASN A 1 91 ? -16.136 7.325 21.975 1.00 88.75 91 ASN A CA 1
ATOM 641 C C . ASN A 1 91 ? -15.542 6.550 23.160 1.00 88.75 91 ASN A C 1
ATOM 643 O O . ASN A 1 91 ? -16.253 5.742 23.758 1.00 88.75 91 ASN A O 1
ATOM 647 N N . ASP A 1 92 ? -14.271 6.801 23.477 1.00 89.31 92 ASP A N 1
ATOM 648 C CA . ASP A 1 92 ? -13.538 6.166 24.586 1.00 89.31 92 ASP A CA 1
ATOM 649 C C . ASP A 1 92 ? -13.487 4.623 24.519 1.00 89.31 92 ASP A C 1
ATOM 651 O O . ASP A 1 92 ? -13.321 3.948 25.534 1.00 89.31 92 ASP A O 1
ATOM 655 N N . ALA A 1 93 ? -13.661 4.034 23.329 1.00 92.75 93 ALA A N 1
ATOM 656 C CA . ALA A 1 93 ? -13.540 2.593 23.144 1.00 92.75 93 ALA A CA 1
ATOM 657 C C . ALA A 1 93 ? -12.067 2.157 23.153 1.00 92.75 93 ALA A C 1
ATOM 659 O O . ALA A 1 93 ? -11.251 2.702 22.407 1.00 92.75 93 ALA A O 1
ATOM 660 N N . ASP A 1 94 ? -11.754 1.120 23.934 1.00 93.81 94 ASP A N 1
ATOM 661 C CA . ASP A 1 94 ? -10.396 0.582 24.036 1.00 93.81 94 ASP A CA 1
ATOM 662 C C . ASP A 1 94 ? -9.850 0.120 22.680 1.00 93.81 94 ASP A C 1
ATOM 664 O O . ASP A 1 94 ? -10.542 -0.529 21.8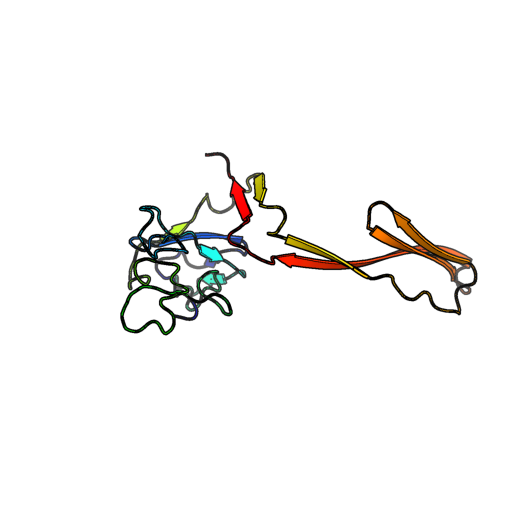83 1.00 93.81 94 ASP A O 1
ATOM 668 N N . ILE A 1 95 ? -8.568 0.403 22.449 1.00 93.62 95 ILE A N 1
ATOM 669 C CA . ILE A 1 95 ? -7.846 0.006 21.243 1.00 93.62 95 ILE A CA 1
ATOM 670 C C . ILE A 1 95 ? -6.711 -0.937 21.596 1.00 93.62 95 ILE A C 1
ATOM 672 O O . ILE A 1 95 ? -5.915 -0.682 22.497 1.00 93.62 95 ILE A O 1
ATOM 676 N N . VAL A 1 96 ? -6.607 -2.013 20.821 1.00 93.56 96 VAL A N 1
ATOM 677 C CA . VAL A 1 96 ? -5.509 -2.974 20.921 1.00 93.56 96 VAL A CA 1
ATOM 678 C C . VAL A 1 96 ? -4.752 -2.988 19.603 1.00 93.56 96 VAL A C 1
ATOM 680 O O . VAL A 1 96 ? -5.316 -3.340 18.563 1.00 93.56 96 VAL A O 1
ATOM 683 N N . VAL A 1 97 ? -3.476 -2.607 19.653 1.00 91.94 97 VAL A N 1
ATOM 684 C CA . VAL A 1 97 ? -2.541 -2.697 18.524 1.00 91.94 97 VAL A CA 1
ATOM 685 C C . VAL A 1 97 ? -1.984 -4.118 18.457 1.00 91.94 97 VAL A C 1
ATOM 687 O O . VAL A 1 97 ? -1.636 -4.708 19.478 1.00 91.94 97 VAL A O 1
ATOM 690 N N . ALA A 1 98 ? -1.921 -4.690 17.259 1.00 90.12 98 ALA A N 1
ATOM 691 C CA . ALA A 1 98 ? -1.342 -6.004 17.041 1.00 90.12 98 ALA A CA 1
ATOM 692 C C . ALA A 1 98 ? 0.190 -5.920 17.050 1.00 90.12 98 ALA A C 1
ATOM 694 O O . ALA A 1 98 ? 0.786 -5.191 16.257 1.00 90.12 98 ALA A O 1
ATOM 695 N N . GLY A 1 99 ? 0.820 -6.728 17.902 1.00 87.38 99 GLY A N 1
ATOM 696 C CA . GLY A 1 99 ? 2.271 -6.763 18.066 1.00 87.38 99 GLY A CA 1
ATOM 697 C C . GLY A 1 99 ? 2.771 -5.846 19.182 1.00 87.38 99 GLY A C 1
ATOM 698 O O . GLY A 1 99 ? 1.998 -5.320 19.980 1.00 87.38 99 GLY A O 1
ATOM 699 N N . THR A 1 100 ? 4.090 -5.681 19.244 1.00 87.38 100 THR A N 1
ATOM 700 C CA . THR A 1 100 ? 4.773 -4.915 20.292 1.00 87.38 100 THR A CA 1
ATOM 701 C C . THR A 1 100 ? 5.571 -3.785 19.660 1.00 87.38 100 THR A C 1
ATOM 703 O O . THR A 1 100 ? 6.277 -3.997 18.672 1.00 87.38 100 THR A O 1
ATOM 706 N N . ALA A 1 101 ? 5.498 -2.593 20.254 1.00 87.25 101 ALA A N 1
ATOM 707 C CA . ALA A 1 101 ? 6.230 -1.424 19.783 1.00 87.25 101 ALA A CA 1
ATOM 708 C C . ALA A 1 101 ? 7.737 -1.709 19.644 1.00 87.25 101 ALA A C 1
ATOM 710 O O . ALA A 1 101 ? 8.365 -2.276 20.538 1.00 87.25 101 ALA A O 1
ATOM 711 N N . GLY A 1 102 ? 8.314 -1.306 18.510 1.00 85.44 102 GLY A N 1
ATOM 712 C CA . GLY A 1 102 ? 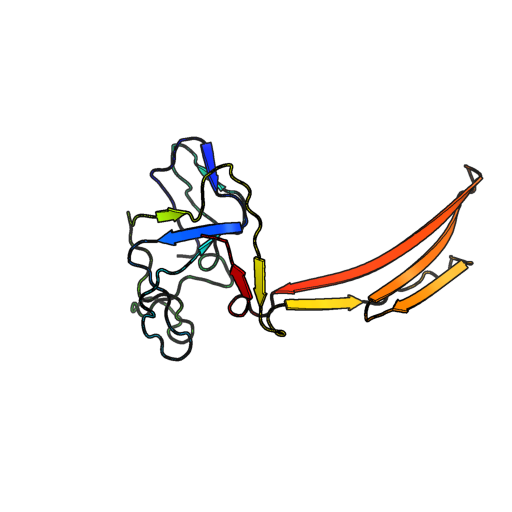9.744 -1.455 18.225 1.00 85.44 102 GLY A CA 1
ATOM 713 C C . GLY A 1 102 ? 10.195 -2.867 17.830 1.00 85.44 102 GLY A C 1
ATOM 714 O O . GLY A 1 102 ? 11.379 -3.053 17.550 1.00 85.44 102 GLY A O 1
ATOM 715 N N . ILE A 1 103 ? 9.293 -3.853 17.767 1.00 86.12 103 ILE A N 1
ATOM 716 C CA . ILE A 1 103 ? 9.627 -5.208 17.315 1.00 86.12 103 ILE A CA 1
ATOM 717 C C . ILE A 1 103 ? 9.306 -5.359 15.826 1.00 86.12 103 ILE A C 1
ATOM 719 O O . ILE A 1 103 ? 8.180 -5.136 15.391 1.00 86.12 103 ILE A O 1
ATOM 723 N N . SER A 1 104 ? 10.295 -5.802 15.048 1.00 82.06 104 SER A N 1
ATOM 724 C CA . SER A 1 104 ? 10.091 -6.241 13.666 1.00 82.06 104 SER A CA 1
ATOM 725 C C . SER A 1 104 ? 9.868 -7.750 13.625 1.00 82.06 104 SER A C 1
ATOM 727 O O . SER A 1 104 ? 10.654 -8.517 14.184 1.00 82.06 104 SER A O 1
ATOM 729 N N . ALA A 1 105 ? 8.804 -8.180 12.950 1.00 82.25 105 ALA A N 1
ATOM 730 C CA . ALA A 1 105 ? 8.459 -9.584 12.766 1.00 82.25 105 ALA A CA 1
ATOM 731 C C . ALA A 1 105 ? 8.382 -9.929 11.275 1.00 82.25 105 ALA A C 1
ATOM 733 O O . ALA A 1 105 ? 7.997 -9.103 10.444 1.00 82.25 105 ALA A O 1
ATOM 734 N N . ARG A 1 106 ? 8.717 -11.176 10.922 1.00 86.19 106 ARG A N 1
ATOM 735 C CA . ARG A 1 106 ? 8.451 -11.673 9.567 1.00 86.19 106 ARG A CA 1
ATOM 736 C C . ARG A 1 106 ? 6.949 -11.880 9.405 1.00 86.19 106 ARG A C 1
ATOM 738 O O . ARG A 1 106 ? 6.334 -12.576 10.207 1.00 86.19 106 ARG A O 1
ATOM 745 N N . MET A 1 107 ? 6.391 -11.314 8.341 1.00 87.69 107 MET A N 1
ATOM 746 C CA . MET A 1 107 ? 4.979 -11.450 7.999 1.00 87.69 107 MET A CA 1
ATOM 747 C C . MET A 1 107 ? 4.831 -12.328 6.764 1.00 87.69 107 MET A C 1
ATOM 749 O O . MET A 1 107 ? 5.429 -12.044 5.726 1.00 87.69 107 MET A O 1
ATOM 753 N N . ASN A 1 108 ? 4.010 -13.370 6.864 1.00 92.25 108 ASN A N 1
ATOM 754 C CA . ASN A 1 108 ? 3.604 -14.138 5.695 1.00 92.25 108 ASN A CA 1
ATOM 755 C C . ASN A 1 108 ? 2.424 -13.440 5.014 1.00 92.25 108 ASN A C 1
ATOM 757 O O . ASN A 1 108 ? 1.626 -12.763 5.664 1.00 92.25 108 ASN A O 1
ATOM 761 N N . LEU A 1 109 ? 2.299 -13.620 3.702 1.00 92.38 109 LEU A N 1
ATOM 762 C CA . LEU A 1 109 ? 1.186 -13.094 2.917 1.00 92.38 109 LEU A CA 1
ATOM 763 C C . LEU A 1 109 ? 0.375 -14.253 2.352 1.00 92.38 109 LEU A C 1
ATOM 765 O O . LEU A 1 109 ? 0.935 -15.165 1.747 1.00 92.38 109 LEU A O 1
ATOM 769 N N . ALA A 1 110 ? -0.941 -14.188 2.518 1.00 94.69 110 ALA A N 1
ATOM 770 C CA . ALA A 1 110 ? -1.883 -15.059 1.834 1.00 94.69 110 ALA A CA 1
ATOM 771 C C . ALA A 1 110 ? -2.870 -14.187 1.060 1.00 94.69 110 ALA A C 1
ATOM 773 O O . ALA A 1 110 ? -3.391 -13.207 1.590 1.00 94.69 110 ALA A O 1
ATOM 774 N N . PHE A 1 111 ? -3.102 -14.505 -0.210 1.00 96.19 111 PHE A N 1
ATOM 775 C CA . PHE A 1 111 ? -3.999 -13.724 -1.051 1.00 96.19 111 PHE A CA 1
ATOM 776 C C . PHE A 1 111 ? -4.613 -14.563 -2.167 1.00 96.19 111 PHE A C 1
ATOM 778 O O . PHE A 1 111 ? -4.015 -15.521 -2.655 1.00 96.19 111 PHE A O 1
ATOM 785 N N . HIS A 1 112 ? -5.817 -14.181 -2.586 1.00 96.88 112 HIS A N 1
ATOM 786 C CA . HIS A 1 112 ? -6.444 -14.709 -3.790 1.00 96.88 112 HIS A CA 1
ATOM 787 C C . HIS A 1 112 ? -5.790 -14.108 -5.040 1.00 96.88 112 HIS A C 1
ATOM 789 O O . HIS A 1 112 ? -5.358 -12.955 -5.025 1.00 96.88 112 HIS A O 1
ATOM 795 N N . LYS A 1 113 ? -5.801 -14.842 -6.160 1.00 94.06 113 LYS A N 1
ATOM 796 C CA . LYS A 1 113 ? -5.222 -14.399 -7.445 1.00 94.06 113 LYS A CA 1
ATOM 797 C C . LYS A 1 113 ? -5.727 -13.032 -7.940 1.00 94.06 113 LYS A C 1
ATOM 799 O O . LYS A 1 113 ? -5.027 -12.366 -8.687 1.00 94.06 113 LYS A O 1
ATOM 804 N N . ASP A 1 114 ? -6.919 -12.622 -7.507 1.00 95.25 114 ASP A N 1
ATOM 805 C CA . ASP A 1 114 ? -7.577 -11.377 -7.927 1.00 95.25 114 ASP A CA 1
ATOM 806 C C . ASP A 1 114 ? -7.381 -10.217 -6.924 1.00 95.25 114 ASP A C 1
ATOM 808 O O . ASP A 1 114 ? -7.981 -9.154 -7.075 1.00 95.25 114 ASP A O 1
ATOM 812 N N . ALA A 1 115 ? -6.567 -10.401 -5.876 1.00 93.94 115 ALA A N 1
ATOM 813 C CA . ALA A 1 115 ? -6.324 -9.368 -4.866 1.00 93.94 115 ALA A CA 1
ATOM 814 C C . ALA A 1 115 ? -5.418 -8.240 -5.384 1.00 93.94 115 ALA A C 1
ATOM 816 O O . ALA A 1 115 ? -5.673 -7.059 -5.130 1.00 93.94 115 ALA A O 1
ATOM 817 N N . PHE A 1 116 ? -4.375 -8.600 -6.133 1.00 95.25 116 PHE A N 1
ATOM 818 C CA . PHE A 1 116 ? -3.357 -7.684 -6.639 1.00 95.25 116 PHE A CA 1
ATOM 819 C C . PHE A 1 116 ? -3.256 -7.783 -8.157 1.00 95.25 116 PHE A C 1
ATOM 821 O O . PHE A 1 116 ? -3.365 -8.866 -8.725 1.00 95.25 116 PHE A O 1
ATOM 828 N N . ALA A 1 117 ? -2.990 -6.655 -8.804 1.00 94.69 117 ALA A N 1
ATOM 829 C CA . ALA A 1 117 ? -2.658 -6.602 -10.217 1.00 94.69 117 ALA A CA 1
ATOM 830 C C . ALA A 1 117 ? -1.267 -5.993 -10.401 1.00 94.69 117 ALA A C 1
ATOM 832 O O . ALA A 1 117 ? -0.952 -4.954 -9.816 1.00 94.69 117 ALA A O 1
ATOM 833 N N . LEU A 1 118 ? -0.467 -6.638 -11.249 1.00 93.38 118 LEU A N 1
ATOM 834 C CA . LEU A 1 118 ? 0.763 -6.099 -11.812 1.00 93.38 118 LEU A CA 1
ATOM 835 C C . LEU A 1 118 ? 0.505 -5.809 -13.289 1.00 93.38 118 LEU A C 1
ATOM 837 O O . LEU A 1 118 ? 0.091 -6.698 -14.033 1.00 93.38 118 LEU A O 1
ATOM 841 N N . VAL A 1 119 ? 0.761 -4.575 -13.706 1.00 92.56 119 VAL A N 1
ATOM 842 C CA . VAL A 1 119 ? 0.662 -4.153 -15.103 1.00 92.56 119 VAL A CA 1
ATOM 843 C C . VAL A 1 119 ? 2.041 -3.730 -15.576 1.00 92.56 119 VAL A C 1
ATOM 845 O O . VAL A 1 119 ? 2.703 -2.928 -14.922 1.00 92.56 119 VAL A O 1
ATOM 848 N N . MET A 1 120 ? 2.452 -4.262 -16.724 1.00 92.56 120 MET A N 1
ATOM 849 C CA . MET A 1 120 ? 3.703 -3.919 -17.393 1.00 92.56 120 MET A CA 1
ATOM 850 C C . MET A 1 120 ? 3.386 -3.125 -18.657 1.00 92.56 120 MET A C 1
ATOM 852 O O . MET A 1 120 ? 2.545 -3.544 -19.453 1.00 92.56 120 MET A O 1
ATOM 856 N N . VAL A 1 121 ? 4.064 -1.995 -18.851 1.00 90.19 121 VAL A N 1
ATOM 857 C CA . VAL A 1 121 ? 3.910 -1.155 -20.043 1.00 90.19 121 VAL A CA 1
ATOM 858 C C . VAL A 1 121 ? 5.214 -1.193 -20.841 1.00 90.19 121 VAL A C 1
ATOM 860 O O . VAL A 1 121 ? 6.266 -0.851 -20.295 1.00 90.19 121 VAL A O 1
ATOM 863 N N . PRO A 1 122 ? 5.184 -1.594 -22.124 1.00 88.44 122 PRO A N 1
ATOM 864 C CA . PRO A 1 122 ? 6.351 -1.490 -22.987 1.00 88.44 122 PRO A CA 1
ATOM 865 C C . PRO A 1 122 ? 6.777 -0.028 -23.135 1.00 88.44 122 PRO A C 1
ATOM 867 O O . PRO A 1 122 ? 5.998 0.818 -23.570 1.00 88.44 122 PRO A O 1
ATOM 870 N N . LEU A 1 123 ? 8.021 0.270 -22.765 1.00 89.62 123 LEU A N 1
ATOM 871 C CA . LEU A 1 123 ? 8.590 1.604 -22.912 1.00 89.62 123 LEU A CA 1
ATOM 872 C C . LEU A 1 123 ? 8.911 1.891 -24.382 1.00 89.62 123 LEU A C 1
ATOM 874 O O . LEU A 1 123 ? 9.603 1.108 -25.037 1.00 89.62 123 LEU A O 1
ATOM 878 N N . GLU A 1 124 ? 8.487 3.054 -24.878 1.00 88.38 124 GLU A N 1
ATOM 879 C CA . GLU A 1 124 ? 8.923 3.545 -26.186 1.00 88.38 124 GLU A CA 1
ATOM 880 C C . GLU A 1 124 ? 10.448 3.659 -26.201 1.00 88.38 124 GLU A C 1
ATOM 882 O O . GLU A 1 124 ? 11.049 4.161 -25.253 1.00 88.38 124 GLU A O 1
ATOM 887 N N . THR A 1 125 ? 11.105 3.182 -27.254 1.00 87.12 125 THR A N 1
ATOM 888 C CA . THR A 1 125 ? 12.563 3.263 -27.342 1.00 87.12 125 THR A CA 1
ATOM 889 C C . THR A 1 125 ? 12.972 4.419 -28.256 1.00 87.12 125 THR A C 1
ATOM 891 O O . THR A 1 125 ? 12.705 4.339 -29.456 1.00 87.12 125 THR A O 1
ATOM 894 N N . PRO A 1 126 ? 13.650 5.466 -27.742 1.00 85.12 126 PRO A N 1
ATOM 895 C CA . PRO A 1 126 ? 13.984 6.640 -28.542 1.00 85.12 126 PRO A CA 1
ATOM 896 C C . PRO A 1 126 ? 14.789 6.298 -29.798 1.00 85.12 126 PRO A C 1
ATOM 898 O O . PRO A 1 126 ? 15.665 5.424 -29.787 1.00 85.12 126 PRO A O 1
ATOM 901 N N . ALA A 1 127 ? 14.513 7.012 -30.890 1.00 86.19 127 ALA A N 1
ATOM 902 C CA . ALA A 1 127 ? 15.183 6.808 -32.173 1.00 86.19 127 ALA A CA 1
ATOM 903 C C . ALA A 1 127 ? 16.702 7.062 -32.102 1.00 86.19 127 ALA A C 1
ATOM 905 O O . ALA A 1 127 ? 17.451 6.367 -32.782 1.00 86.19 127 ALA A O 1
ATOM 906 N N . SER A 1 128 ? 17.144 7.974 -31.229 1.00 86.62 128 SER A N 1
ATOM 907 C CA . SER A 1 128 ? 18.540 8.415 -31.079 1.00 86.62 128 SER A CA 1
ATOM 908 C C . SER A 1 128 ? 19.518 7.327 -30.634 1.00 86.62 128 SER A C 1
ATOM 910 O O . SER A 1 128 ? 20.698 7.398 -30.964 1.00 86.62 128 SER A O 1
ATOM 912 N N . TYR A 1 129 ? 19.056 6.307 -29.909 1.00 86.69 129 TYR A N 1
ATOM 913 C CA . TYR A 1 129 ? 19.925 5.203 -29.514 1.00 86.69 129 TYR A CA 1
ATOM 914 C C . TYR A 1 129 ? 20.163 4.262 -30.691 1.00 86.69 129 TYR A C 1
ATOM 916 O O . TYR A 1 129 ? 19.214 3.705 -31.253 1.00 86.69 129 TYR A O 1
ATOM 924 N N . THR A 1 130 ? 21.433 4.066 -31.036 1.00 86.19 130 THR A N 1
ATOM 925 C CA . THR A 1 130 ? 21.874 3.159 -32.103 1.00 86.19 130 THR A CA 1
ATOM 926 C C . THR A 1 130 ? 21.857 1.703 -31.657 1.00 86.19 130 THR A C 1
ATOM 928 O O . THR A 1 130 ? 21.520 0.825 -32.446 1.00 86.19 130 THR A O 1
ATOM 931 N N . TRP A 1 131 ? 22.157 1.439 -30.383 1.00 92.56 131 TRP A N 1
ATOM 932 C CA . TRP A 1 131 ? 22.114 0.103 -29.799 1.00 92.56 131 TRP A CA 1
ATOM 933 C C . TRP A 1 131 ? 21.024 0.029 -28.735 1.00 92.56 131 TRP A C 1
ATOM 935 O O . TRP A 1 131 ? 21.125 0.613 -27.651 1.00 92.56 131 TRP A O 1
ATOM 945 N N . LYS A 1 132 ? 19.943 -0.663 -29.088 1.00 92.44 132 LYS A N 1
ATOM 946 C CA . LYS A 1 132 ? 18.728 -0.749 -28.288 1.00 92.44 132 LYS A CA 1
ATOM 947 C C . LYS A 1 132 ? 17.968 -2.032 -28.591 1.00 92.44 132 LYS A C 1
ATOM 949 O O . LYS A 1 132 ? 17.952 -2.488 -29.732 1.00 92.44 132 LYS A O 1
ATOM 954 N N . ALA A 1 133 ? 17.293 -2.573 -27.590 1.00 91.25 133 ALA A N 1
ATOM 955 C CA . ALA A 1 133 ? 16.332 -3.651 -27.768 1.00 91.25 133 ALA A CA 1
ATOM 956 C C . ALA A 1 133 ? 15.252 -3.577 -26.687 1.00 91.25 133 ALA A C 1
ATOM 958 O O . ALA A 1 133 ? 15.475 -3.048 -25.601 1.00 91.25 133 ALA A O 1
ATOM 959 N N . THR A 1 134 ? 14.079 -4.128 -26.976 1.00 91.38 134 THR A N 1
ATOM 960 C CA . THR A 1 134 ? 13.058 -4.403 -25.962 1.00 91.38 134 THR A CA 1
ATOM 961 C C . THR A 1 134 ? 12.752 -5.887 -26.014 1.00 91.38 134 THR A C 1
ATOM 963 O O . THR A 1 134 ? 12.461 -6.421 -27.083 1.00 91.38 134 THR A O 1
ATOM 966 N N . VAL A 1 135 ? 12.857 -6.556 -24.871 1.00 90.12 135 VAL A N 1
ATOM 967 C CA . VAL A 1 135 ? 12.665 -8.000 -24.749 1.00 90.12 135 VAL A CA 1
ATOM 968 C C . VAL A 1 135 ? 11.601 -8.268 -23.697 1.00 90.12 135 VAL A C 1
ATOM 970 O O . VAL A 1 135 ? 11.595 -7.659 -22.629 1.00 90.12 135 VAL A O 1
ATOM 973 N N . ASN A 1 136 ? 10.705 -9.202 -24.004 1.00 90.25 136 ASN A N 1
ATOM 974 C CA . ASN A 1 136 ? 9.720 -9.701 -23.057 1.00 90.25 136 ASN A CA 1
ATOM 975 C C . ASN A 1 136 ? 10.192 -11.036 -22.479 1.00 90.25 136 ASN A C 1
ATOM 977 O O . ASN A 1 136 ? 10.464 -11.974 -23.227 1.00 90.25 136 ASN A O 1
ATOM 981 N N . TYR A 1 137 ? 10.246 -11.141 -21.153 1.00 89.19 137 TYR A N 1
ATOM 982 C CA . TYR A 1 137 ? 10.569 -12.383 -20.455 1.00 89.19 137 TYR A CA 1
ATOM 983 C C . TYR A 1 137 ? 9.622 -12.597 -19.277 1.00 89.19 137 TYR A C 1
ATOM 985 O O . TYR A 1 137 ? 9.530 -11.756 -18.390 1.00 89.19 137 TYR A O 1
ATOM 993 N N . LYS A 1 138 ? 8.900 -13.727 -19.265 1.00 90.19 138 LYS A N 1
ATOM 994 C CA . LYS A 1 138 ? 7.946 -14.101 -18.198 1.00 90.19 138 LYS A CA 1
ATOM 995 C C . LYS A 1 138 ? 6.921 -13.004 -17.853 1.00 90.19 138 LYS A C 1
ATOM 997 O O . LYS A 1 138 ? 6.568 -12.824 -16.695 1.00 90.19 138 LYS A O 1
ATOM 1002 N N . GLY A 1 139 ? 6.458 -12.267 -18.863 1.00 85.31 139 GLY A N 1
ATOM 1003 C CA . GLY A 1 139 ? 5.501 -11.169 -18.685 1.00 85.31 139 GLY A CA 1
ATOM 1004 C C . GLY A 1 139 ? 6.128 -9.830 -18.289 1.00 85.31 139 GLY A C 1
ATOM 1005 O O . GLY A 1 139 ? 5.403 -8.848 -18.189 1.00 85.31 139 GLY A O 1
ATOM 1006 N N . PHE A 1 140 ? 7.451 -9.756 -18.123 1.00 89.75 140 PHE A N 1
ATOM 1007 C CA . PHE A 1 140 ? 8.175 -8.506 -17.910 1.00 89.75 140 PHE A CA 1
ATOM 1008 C C . PHE A 1 140 ? 8.707 -7.970 -19.238 1.00 89.75 140 PHE A C 1
ATOM 1010 O O . PHE A 1 140 ? 9.509 -8.634 -19.897 1.00 89.75 140 PHE A O 1
ATOM 1017 N N . SER A 1 141 ? 8.283 -6.762 -19.607 1.00 91.75 141 SER A N 1
ATOM 1018 C CA . SER A 1 141 ? 8.871 -6.010 -20.717 1.00 91.75 141 SER A CA 1
ATOM 1019 C C . SER A 1 141 ? 10.073 -5.226 -20.206 1.00 91.75 141 SER A C 1
ATOM 1021 O O . SER A 1 141 ? 9.908 -4.321 -19.389 1.00 91.75 141 SER A O 1
ATOM 1023 N N . ILE A 1 142 ? 11.264 -5.552 -20.701 1.00 93.38 142 ILE A N 1
ATOM 1024 C CA . ILE A 1 142 ? 12.521 -4.905 -20.321 1.00 93.38 142 ILE A CA 1
ATOM 1025 C C . ILE A 1 142 ? 13.122 -4.242 -21.556 1.00 93.38 142 ILE A C 1
ATOM 1027 O O . ILE A 1 142 ? 13.350 -4.893 -22.578 1.00 93.38 142 ILE A O 1
ATOM 1031 N N . ARG A 1 143 ? 13.397 -2.942 -21.457 1.00 93.06 143 ARG A N 1
ATOM 1032 C CA . ARG A 1 143 ? 14.114 -2.178 -22.478 1.00 93.06 143 ARG A CA 1
ATOM 1033 C C . ARG A 1 143 ? 15.589 -2.123 -22.111 1.00 93.06 143 ARG A C 1
ATOM 1035 O O . ARG A 1 143 ? 15.923 -1.757 -20.992 1.00 93.06 143 ARG A O 1
ATOM 1042 N N . VAL A 1 144 ? 16.465 -2.433 -23.059 1.00 93.31 144 VAL A N 1
ATOM 1043 C CA . VAL A 1 144 ? 17.909 -2.241 -22.932 1.00 93.31 144 VAL A CA 1
ATOM 1044 C C . VAL A 1 144 ? 18.378 -1.185 -23.922 1.00 93.31 144 VAL A C 1
ATOM 1046 O O . VAL A 1 144 ? 17.990 -1.188 -25.092 1.00 93.31 144 VAL A O 1
ATOM 1049 N N . VAL A 1 145 ? 19.207 -0.263 -23.444 1.00 93.56 145 VAL A N 1
ATOM 1050 C CA . VAL A 1 145 ? 19.790 0.810 -24.250 1.00 93.56 145 VAL A CA 1
ATOM 1051 C C . VAL A 1 145 ? 21.254 0.977 -23.875 1.00 93.56 145 VAL A C 1
ATOM 1053 O O . VAL A 1 145 ? 21.598 0.977 -22.694 1.00 93.56 145 VAL A O 1
ATOM 1056 N N . ARG A 1 146 ? 22.106 1.172 -24.880 1.00 93.12 146 ARG A N 1
ATOM 1057 C CA . ARG A 1 146 ? 23.526 1.474 -24.705 1.00 93.12 146 ARG A CA 1
ATOM 1058 C C . ARG A 1 146 ? 23.861 2.813 -25.337 1.00 93.12 146 ARG A C 1
ATOM 1060 O O . ARG A 1 146 ? 23.374 3.130 -26.423 1.00 93.12 146 ARG A O 1
ATOM 1067 N N . TYR A 1 147 ? 24.684 3.587 -24.647 1.00 91.81 147 TYR A N 1
ATOM 1068 C CA . TYR A 1 147 ? 25.172 4.878 -25.110 1.00 91.81 147 TYR A CA 1
ATOM 1069 C C . TYR A 1 147 ? 26.577 5.135 -24.569 1.00 91.81 147 TYR A C 1
ATOM 1071 O O . TYR A 1 147 ? 26.993 4.522 -23.587 1.00 91.81 147 TYR A O 1
ATOM 1079 N N . VAL A 1 148 ? 27.294 6.024 -25.246 1.00 90.44 148 VAL A N 1
ATOM 1080 C CA . VAL A 1 148 ? 28.643 6.446 -24.872 1.00 90.44 148 VAL A CA 1
ATOM 1081 C C . VAL A 1 148 ? 28.574 7.900 -24.435 1.00 90.44 148 VAL A C 1
ATOM 1083 O O . VAL A 1 148 ? 27.899 8.703 -25.083 1.00 90.44 148 VAL A O 1
ATOM 1086 N N . ASP A 1 149 ? 29.235 8.209 -23.328 1.00 89.62 149 ASP A N 1
ATOM 1087 C CA . ASP A 1 149 ? 29.505 9.577 -22.910 1.00 89.62 149 ASP A CA 1
ATOM 1088 C C . ASP A 1 149 ? 30.712 10.110 -23.691 1.00 89.62 149 ASP A C 1
ATOM 1090 O O . ASP A 1 149 ? 31.786 9.506 -23.657 1.00 89.62 149 ASP A O 1
ATOM 1094 N N . GLY A 1 150 ? 30.516 11.202 -24.431 1.00 89.44 150 GLY A N 1
ATOM 1095 C CA . GLY A 1 150 ? 31.547 11.781 -25.290 1.00 89.44 150 GLY A CA 1
ATOM 1096 C C . GLY A 1 150 ? 32.609 12.589 -24.543 1.00 89.44 150 GLY A C 1
ATOM 1097 O O . GLY A 1 150 ? 33.710 12.732 -25.066 1.00 89.44 150 GLY A O 1
ATOM 1098 N N . ASP A 1 151 ? 32.306 13.091 -23.345 1.00 93.81 151 ASP A N 1
ATOM 1099 C CA . ASP A 1 151 ? 33.242 13.905 -22.564 1.00 93.81 151 ASP A CA 1
ATOM 1100 C C . ASP A 1 151 ? 34.178 13.019 -21.733 1.00 93.81 151 ASP A C 1
ATOM 1102 O O . ASP A 1 151 ? 35.356 13.323 -21.539 1.00 93.81 151 ASP A O 1
ATOM 1106 N N . GLU A 1 152 ? 33.647 11.899 -21.247 1.00 94.12 152 GLU A N 1
ATOM 1107 C CA . GLU A 1 152 ? 34.308 11.047 -20.256 1.00 94.12 152 GLU A CA 1
ATOM 1108 C C . GLU A 1 152 ? 34.782 9.703 -20.824 1.00 94.12 152 GLU A C 1
ATOM 1110 O O . GLU A 1 152 ? 35.381 8.914 -20.090 1.00 94.12 152 GLU A O 1
ATOM 1115 N N . ASP A 1 153 ? 34.505 9.452 -22.109 1.00 90.19 153 ASP A N 1
ATOM 1116 C CA . ASP A 1 153 ? 34.827 8.228 -22.854 1.00 90.19 153 ASP A CA 1
ATOM 1117 C C . ASP A 1 153 ? 34.364 6.952 -22.129 1.00 90.19 153 ASP A C 1
ATOM 1119 O O . ASP A 1 153 ? 35.115 5.997 -21.914 1.00 90.19 153 ASP A O 1
ATOM 1123 N N . ARG A 1 154 ? 33.099 6.944 -21.683 1.00 94.19 154 ARG A N 1
ATOM 1124 C CA . ARG A 1 154 ? 32.510 5.804 -20.959 1.00 94.19 154 ARG A CA 1
ATOM 1125 C C . ARG A 1 154 ? 31.325 5.210 -21.689 1.00 94.19 154 ARG A C 1
ATOM 1127 O O . ARG A 1 154 ? 30.387 5.907 -22.067 1.00 94.19 154 ARG A O 1
ATOM 1134 N N . GLU A 1 155 ? 31.312 3.887 -21.785 1.00 93.31 155 GLU A N 1
ATOM 1135 C CA . GLU A 1 155 ? 30.175 3.132 -22.297 1.00 93.31 155 GLU A CA 1
ATOM 1136 C C . GLU A 1 155 ? 29.224 2.743 -21.157 1.00 93.31 155 GLU A C 1
ATOM 1138 O O . GLU A 1 155 ? 29.624 2.114 -20.178 1.00 93.31 155 GLU A O 1
ATOM 1143 N N . THR A 1 156 ? 27.947 3.108 -21.286 1.00 93.88 156 THR A N 1
ATOM 1144 C CA . THR A 1 156 ? 26.904 2.803 -20.299 1.00 93.88 156 THR A CA 1
ATOM 1145 C C . THR A 1 156 ? 25.784 1.983 -20.928 1.00 93.88 156 THR A C 1
ATOM 1147 O O . THR A 1 156 ? 25.254 2.325 -21.988 1.00 93.88 156 THR A O 1
ATOM 1150 N N . ILE A 1 157 ? 25.376 0.917 -20.237 1.00 94.06 157 ILE A N 1
ATOM 1151 C CA . ILE A 1 157 ? 24.207 0.098 -20.576 1.00 94.06 157 ILE A CA 1
ATOM 1152 C C . ILE A 1 157 ? 23.161 0.280 -19.478 1.00 94.06 157 ILE A C 1
ATOM 1154 O O . ILE A 1 157 ? 23.461 0.102 -18.299 1.00 94.06 157 ILE A O 1
ATOM 1158 N N . ARG A 1 158 ? 21.925 0.605 -19.866 1.00 92.00 158 ARG A N 1
ATOM 1159 C CA . ARG A 1 158 ? 20.780 0.707 -18.953 1.00 92.00 158 ARG A CA 1
ATOM 1160 C C . ARG A 1 158 ? 19.733 -0.357 -19.266 1.00 92.00 158 ARG A C 1
ATOM 1162 O O . ARG A 1 158 ? 19.511 -0.677 -20.437 1.00 92.00 158 ARG A O 1
ATOM 1169 N N . PHE A 1 159 ? 19.064 -0.831 -18.220 1.00 92.94 159 PHE A N 1
ATOM 1170 C CA . PHE A 1 159 ? 17.887 -1.689 -18.303 1.00 92.94 159 PHE A CA 1
ATOM 1171 C C . PHE A 1 159 ? 16.719 -0.983 -17.624 1.00 92.94 159 PHE A C 1
ATOM 1173 O O . PHE A 1 159 ? 16.776 -0.715 -16.427 1.00 92.94 159 PHE A O 1
ATOM 1180 N N . ASP A 1 160 ? 15.664 -0.711 -18.383 1.00 92.94 160 ASP A N 1
ATOM 1181 C CA . ASP A 1 160 ? 14.508 0.041 -17.911 1.00 92.94 160 ASP A CA 1
ATOM 1182 C C . ASP A 1 160 ? 13.243 -0.824 -17.972 1.00 92.94 160 ASP A C 1
ATOM 1184 O O . ASP A 1 160 ? 13.003 -1.540 -18.951 1.00 92.94 160 ASP A O 1
ATOM 1188 N N . ILE A 1 161 ? 12.404 -0.705 -16.942 1.00 93.38 161 ILE A N 1
ATOM 1189 C CA . ILE A 1 161 ? 11.059 -1.285 -16.880 1.00 93.38 161 ILE A CA 1
ATOM 1190 C C . ILE A 1 161 ? 10.057 -0.201 -16.488 1.00 93.38 161 ILE A C 1
ATOM 1192 O O . ILE A 1 161 ? 10.364 0.665 -15.670 1.00 93.38 161 ILE A O 1
ATOM 1196 N N . LEU A 1 162 ? 8.847 -0.263 -17.043 1.00 93.62 162 LEU A N 1
ATOM 1197 C CA . LEU A 1 162 ? 7.723 0.557 -16.598 1.00 93.62 162 LEU A CA 1
ATOM 1198 C C . LEU A 1 162 ? 6.599 -0.360 -16.134 1.00 93.62 162 LEU A C 1
ATOM 1200 O O . LEU A 1 162 ? 6.090 -1.179 -16.903 1.00 93.62 162 LEU A O 1
ATOM 1204 N N . TYR A 1 163 ? 6.235 -0.228 -14.862 1.00 94.50 163 TYR A N 1
ATOM 1205 C CA . TYR A 1 163 ? 5.229 -1.069 -14.238 1.00 94.50 163 TYR A CA 1
ATOM 1206 C C . TYR A 1 163 ? 4.376 -0.291 -13.243 1.00 94.50 163 TYR A C 1
ATOM 1208 O O . TYR A 1 163 ? 4.784 0.743 -12.715 1.00 94.50 163 TYR A O 1
ATOM 1216 N N . ALA A 1 164 ? 3.191 -0.824 -12.974 1.00 94.50 164 ALA A N 1
ATOM 1217 C CA . ALA A 1 164 ? 2.329 -0.383 -11.894 1.00 94.50 164 ALA A CA 1
ATOM 1218 C C . ALA A 1 164 ? 1.824 -1.600 -11.121 1.00 94.50 164 ALA A C 1
ATOM 1220 O O . ALA A 1 164 ? 1.481 -2.628 -11.708 1.00 94.50 164 ALA A O 1
ATOM 1221 N N . ILE A 1 165 ? 1.757 -1.465 -9.800 1.00 94.06 165 ILE A N 1
ATOM 1222 C CA . ILE A 1 165 ? 1.104 -2.426 -8.914 1.00 94.06 165 ILE A CA 1
ATOM 1223 C C . ILE A 1 165 ? -0.115 -1.770 -8.284 1.00 94.06 165 ILE A C 1
ATOM 1225 O O . ILE A 1 165 ? -0.084 -0.589 -7.933 1.00 94.06 165 ILE A O 1
ATOM 1229 N N . LYS A 1 166 ? -1.202 -2.525 -8.145 1.00 92.19 166 LYS A N 1
ATOM 1230 C CA . LYS A 1 166 ? -2.403 -2.042 -7.464 1.00 92.19 166 LYS A CA 1
ATOM 1231 C C . LYS A 1 166 ? -3.102 -3.168 -6.721 1.00 92.19 166 LYS A C 1
ATOM 1233 O O . LYS A 1 166 ? -3.324 -4.243 -7.274 1.00 92.19 166 LYS A O 1
ATOM 1238 N N . THR A 1 167 ? -3.507 -2.890 -5.487 1.00 90.81 167 THR A N 1
ATOM 1239 C CA . THR A 1 167 ? -4.462 -3.725 -4.754 1.00 90.81 167 THR A CA 1
ATOM 1240 C C . THR A 1 167 ? -5.848 -3.486 -5.339 1.00 90.81 167 THR A C 1
ATOM 1242 O O . THR A 1 167 ? -6.408 -2.400 -5.190 1.00 90.81 167 THR A O 1
ATOM 1245 N N . ILE A 1 168 ? -6.373 -4.476 -6.056 1.00 91.31 168 ILE A N 1
ATOM 1246 C CA . ILE A 1 168 ? -7.685 -4.407 -6.707 1.00 91.31 168 ILE A CA 1
ATOM 1247 C C . ILE A 1 168 ? -8.784 -4.622 -5.678 1.00 91.31 168 ILE A C 1
ATOM 1249 O O . ILE A 1 168 ? -9.716 -3.826 -5.595 1.00 91.31 168 ILE A O 1
ATOM 1253 N N . ASN A 1 169 ? -8.644 -5.671 -4.868 1.00 88.00 169 ASN A N 1
ATOM 1254 C CA . ASN A 1 169 ? -9.561 -5.944 -3.778 1.00 88.00 169 ASN A CA 1
ATOM 1255 C C . ASN A 1 169 ? -8.786 -6.280 -2.494 1.00 88.00 169 ASN A C 1
ATOM 1257 O O . ASN A 1 169 ? -8.264 -7.392 -2.370 1.00 88.00 169 ASN A O 1
ATOM 1261 N N . PRO A 1 170 ? -8.721 -5.351 -1.521 1.00 84.31 170 PRO A N 1
ATOM 1262 C CA . PRO A 1 170 ? -7.978 -5.570 -0.287 1.00 84.31 170 PRO A CA 1
ATOM 1263 C C . PRO A 1 170 ? -8.589 -6.664 0.599 1.00 84.31 170 PRO A C 1
ATOM 1265 O O . PRO A 1 170 ? -7.870 -7.240 1.405 1.00 84.31 170 PRO A O 1
ATOM 1268 N N . THR A 1 171 ? -9.876 -7.007 0.449 1.00 83.62 171 THR A N 1
ATOM 1269 C CA . THR A 1 171 ? -10.513 -8.050 1.279 1.00 83.62 171 THR A CA 1
ATOM 1270 C C . THR A 1 171 ? -10.065 -9.464 0.913 1.00 83.62 171 THR A C 1
ATOM 1272 O O . THR A 1 171 ? -10.386 -10.411 1.623 1.00 83.62 171 THR A O 1
ATOM 1275 N N . LEU A 1 172 ? -9.373 -9.624 -0.218 1.00 90.81 172 LEU A N 1
ATOM 1276 C CA . LEU A 1 172 ? -8.895 -10.908 -0.723 1.00 90.81 172 LEU A CA 1
ATOM 1277 C C . LEU A 1 172 ? -7.436 -11.198 -0.352 1.00 90.81 172 LEU A C 1
ATOM 1279 O O . LEU A 1 172 ? -6.869 -12.170 -0.849 1.00 90.81 172 LEU A O 1
ATOM 1283 N N . ALA A 1 173 ? -6.820 -10.367 0.486 1.00 92.94 173 ALA A N 1
ATOM 1284 C CA . ALA A 1 173 ? -5.459 -10.547 0.963 1.00 92.94 173 ALA A CA 1
ATOM 1285 C C . ALA A 1 173 ? -5.390 -10.365 2.480 1.00 92.94 173 ALA A C 1
ATOM 1287 O O . ALA A 1 173 ? -6.100 -9.542 3.054 1.00 92.94 173 ALA A O 1
ATOM 1288 N N . CYS A 1 174 ? -4.500 -11.107 3.131 1.00 91.25 174 CYS A N 1
ATOM 1289 C CA . CYS A 1 174 ? -4.202 -10.942 4.543 1.00 91.25 174 CYS A CA 1
ATOM 1290 C C . CYS A 1 174 ? -2.712 -11.148 4.834 1.00 91.25 174 CYS A C 1
ATOM 1292 O O . CYS A 1 174 ? -1.976 -11.813 4.097 1.00 91.25 174 CYS A O 1
ATOM 1294 N N . ARG A 1 175 ? -2.278 -10.551 5.947 1.00 91.44 175 ARG A N 1
ATOM 1295 C CA . ARG A 1 175 ? -0.998 -10.854 6.585 1.00 91.44 175 ARG A CA 1
ATOM 1296 C C . ARG A 1 175 ? -1.233 -11.930 7.633 1.00 91.44 175 ARG A C 1
ATOM 1298 O O . ARG A 1 175 ? -2.151 -11.806 8.439 1.00 91.44 175 ARG A O 1
ATOM 1305 N N . ILE A 1 176 ? -0.398 -12.957 7.623 1.00 89.88 176 ILE A N 1
ATOM 1306 C CA . ILE A 1 176 ? -0.405 -14.024 8.618 1.00 89.88 176 ILE A CA 1
ATOM 1307 C C . ILE A 1 176 ? 0.875 -13.878 9.434 1.00 89.88 176 ILE A C 1
ATOM 1309 O O . ILE A 1 176 ? 1.979 -14.100 8.930 1.00 89.88 176 ILE A O 1
ATOM 1313 N N . ALA A 1 177 ? 0.710 -13.469 10.687 1.00 84.56 177 ALA A N 1
ATOM 1314 C CA . ALA A 1 177 ? 1.781 -13.443 11.670 1.00 84.56 177 ALA A CA 1
ATOM 1315 C C . ALA A 1 177 ? 1.827 -14.782 12.415 1.00 84.56 177 ALA A C 1
ATOM 1317 O O . ALA A 1 177 ? 0.793 -15.428 12.597 1.00 84.56 177 ALA A O 1
ATOM 1318 N N . SER A 1 178 ? 3.021 -15.191 12.852 1.00 72.75 178 SER A N 1
ATOM 1319 C CA . SER A 1 178 ? 3.109 -16.199 13.912 1.00 72.75 178 SER A CA 1
ATOM 1320 C C . SER A 1 178 ? 2.507 -15.611 15.182 1.00 72.75 178 SER A C 1
ATOM 1322 O O . SER A 1 178 ? 2.738 -14.434 15.468 1.00 72.75 178 SER A O 1
ATOM 1324 N N . ALA A 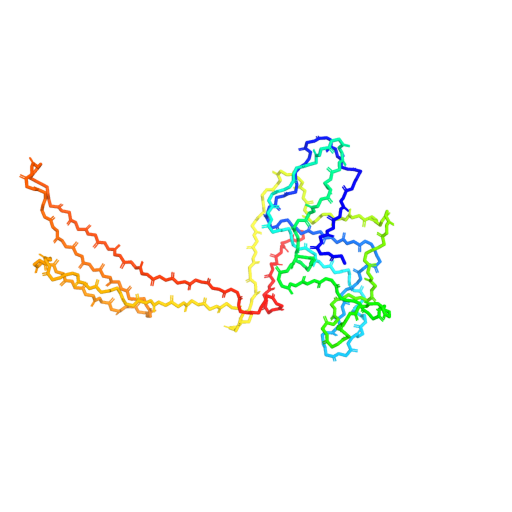1 179 ? 1.757 -16.437 15.908 1.00 59.34 179 ALA A N 1
ATOM 1325 C CA . ALA A 1 179 ? 1.441 -16.167 17.305 1.00 59.34 179 ALA A CA 1
ATOM 1326 C C . ALA A 1 179 ? 2.727 -16.117 18.143 1.00 59.34 179 ALA A C 1
ATOM 1328 O O . ALA A 1 179 ? 3.712 -16.787 17.734 1.00 59.34 179 ALA A O 1
#

pLDDT: mean 88.14, std 8.36, range [49.59, 96.88]